Protein AF-A0A084IIE3-F1 (afdb_monomer_lite)

pLDDT: mean 83.48, std 16.39, range [40.22, 96.75]

InterPro domains:
  IPR045605 3-ketosteroid-9-alpha-monooxygenase, oxygenase component-like, C-terminal domain [PF19298] (2-81)

Radius of gyration: 22.62 Å; chains: 1; bounding box: 38×24×86 Å

Secondary structure (DSSP, 8-state):
-EEEEEEEEEETTEEEEEEEEE---SS---HHHHHHHHHHHHHHHHHHHHHHHT----SS----TT--SHHHHHHHHGGGS------PPP------

Structure (mmCIF, N/CA/C/O backbone):
data_AF-A0A084IIE3-F1
#
_entry.id   AF-A0A084IIE3-F1
#
loop_
_atom_site.group_PDB
_atom_site.id
_atom_site.type_symbol
_atom_site.label_atom_id
_atom_site.label_alt_id
_atom_site.label_comp_id
_atom_site.label_asym_id
_atom_site.label_entity_id
_atom_site.label_seq_id
_atom_site.pdbx_PDB_ins_code
_atom_site.Cartn_x
_atom_site.Cartn_y
_atom_site.Cartn_z
_atom_site.occupancy
_atom_site.B_iso_or_equiv
_atom_site.auth_seq_id
_atom_site.auth_comp_id
_atom_site.auth_asym_id
_atom_site.auth_atom_id
_atom_site.pdbx_PDB_model_num
ATOM 1 N N . MET A 1 1 ? 6.549 -8.902 -16.089 1.00 77.62 1 MET A N 1
ATOM 2 C CA . MET A 1 1 ? 6.401 -7.681 -15.275 1.00 77.62 1 MET A CA 1
ATOM 3 C C . MET A 1 1 ? 6.140 -8.118 -13.848 1.00 77.62 1 MET A C 1
ATOM 5 O O . MET A 1 1 ? 5.381 -9.059 -13.657 1.00 77.62 1 MET A O 1
ATOM 9 N N . VAL A 1 2 ? 6.814 -7.509 -12.886 1.00 87.94 2 VAL A N 1
ATOM 10 C CA . VAL A 1 2 ? 6.630 -7.716 -11.451 1.00 87.94 2 VAL A CA 1
ATOM 11 C C . VAL A 1 2 ? 6.316 -6.352 -10.860 1.00 87.94 2 VAL A C 1
ATOM 13 O O . VAL A 1 2 ? 7.015 -5.382 -11.150 1.00 87.94 2 VAL A O 1
ATOM 16 N N . PHE A 1 3 ? 5.253 -6.295 -10.073 1.00 89.19 3 PHE A N 1
ATOM 17 C CA . PHE A 1 3 ? 4.816 -5.114 -9.350 1.00 89.19 3 PHE A CA 1
ATOM 18 C C . PHE A 1 3 ? 4.788 -5.474 -7.871 1.00 89.19 3 PHE A C 1
ATOM 20 O O . PHE A 1 3 ? 4.190 -6.485 -7.501 1.00 89.19 3 PHE A O 1
ATOM 27 N N . ILE A 1 4 ? 5.495 -4.701 -7.058 1.00 92.69 4 ILE A N 1
ATOM 28 C CA . ILE A 1 4 ? 5.597 -4.914 -5.617 1.00 92.69 4 ILE A CA 1
ATOM 29 C C . ILE A 1 4 ? 5.036 -3.675 -4.939 1.00 92.69 4 ILE A C 1
ATOM 31 O O . ILE A 1 4 ? 5.540 -2.574 -5.172 1.00 92.69 4 ILE A O 1
ATOM 35 N N . ASP A 1 5 ? 4.028 -3.868 -4.097 1.00 93.69 5 ASP A N 1
ATOM 36 C CA . ASP A 1 5 ? 3.553 -2.869 -3.156 1.00 93.69 5 ASP A CA 1
ATOM 37 C C . ASP A 1 5 ? 4.121 -3.154 -1.761 1.00 93.69 5 ASP A C 1
ATOM 39 O O . ASP A 1 5 ? 4.216 -4.293 -1.301 1.00 93.69 5 ASP A O 1
ATOM 43 N N . ALA A 1 6 ? 4.543 -2.099 -1.079 1.00 95.31 6 ALA A N 1
ATOM 44 C CA . ALA A 1 6 ? 4.951 -2.172 0.312 1.00 95.31 6 ALA A CA 1
ATOM 45 C C . ALA A 1 6 ? 4.323 -1.011 1.072 1.00 95.31 6 ALA A C 1
ATOM 47 O O . ALA A 1 6 ? 4.425 0.143 0.656 1.00 95.31 6 ALA A O 1
ATOM 48 N N . VAL A 1 7 ? 3.687 -1.325 2.200 1.00 95.00 7 VAL A N 1
ATOM 49 C CA . VAL A 1 7 ? 3.084 -0.336 3.093 1.00 95.00 7 VAL A CA 1
ATOM 50 C C . VAL A 1 7 ? 3.748 -0.450 4.455 1.00 95.00 7 VAL A C 1
ATOM 52 O O . VAL A 1 7 ? 3.664 -1.492 5.105 1.00 95.00 7 VAL A O 1
ATOM 55 N N . THR A 1 8 ? 4.378 0.633 4.897 1.00 96.06 8 THR A N 1
ATOM 56 C CA . THR A 1 8 ? 5.060 0.707 6.192 1.00 96.06 8 THR A CA 1
ATOM 57 C C . THR A 1 8 ? 4.378 1.761 7.063 1.00 96.06 8 THR A C 1
ATOM 59 O O . THR A 1 8 ? 4.317 2.925 6.658 1.00 96.06 8 THR A O 1
ATOM 62 N N . PRO A 1 9 ? 3.862 1.403 8.253 1.00 95.00 9 PRO A N 1
ATOM 63 C CA . PRO A 1 9 ? 3.343 2.384 9.201 1.00 95.00 9 PRO A CA 1
ATOM 64 C C . PRO A 1 9 ? 4.431 3.367 9.641 1.00 95.00 9 PRO A C 1
ATOM 66 O O . PRO A 1 9 ? 5.530 2.941 9.994 1.00 95.00 9 PRO A O 1
ATOM 69 N N . ILE A 1 10 ? 4.117 4.664 9.634 1.00 96.69 10 ILE A N 1
ATOM 70 C CA . ILE A 1 10 ? 4.985 5.709 10.196 1.00 96.69 10 ILE A CA 1
ATOM 71 C C . ILE A 1 10 ? 4.479 6.053 11.599 1.00 96.69 10 ILE A C 1
ATOM 73 O O . ILE A 1 10 ? 5.207 5.917 12.579 1.00 96.69 10 ILE A O 1
ATOM 77 N N . ASP A 1 11 ? 3.204 6.432 11.693 1.00 94.94 11 ASP A N 1
ATOM 78 C CA . ASP A 1 11 ? 2.499 6.766 12.930 1.00 94.94 11 ASP A CA 1
ATOM 79 C C . ASP A 1 11 ? 0.975 6.530 12.751 1.00 94.94 11 ASP A C 1
ATOM 81 O O . ASP A 1 11 ? 0.536 6.093 11.677 1.00 94.94 11 ASP A O 1
ATOM 85 N N . PRO A 1 12 ? 0.131 6.736 13.783 1.00 91.50 12 PRO A N 1
ATOM 86 C CA . PRO A 1 12 ? -1.311 6.558 13.649 1.00 91.50 12 PRO A CA 1
ATOM 87 C C . PRO A 1 12 ? -1.923 7.446 12.555 1.00 91.50 12 PRO A C 1
ATOM 89 O O . PRO A 1 12 ? -2.046 8.657 12.700 1.00 91.50 12 PRO A O 1
ATOM 92 N N . GLY A 1 13 ? -2.391 6.809 11.482 1.00 88.81 13 GLY A N 1
ATOM 93 C CA . GLY A 1 13 ? -3.041 7.482 10.355 1.00 88.81 13 GLY A CA 1
ATOM 94 C C . GLY A 1 13 ? -2.104 7.823 9.196 1.00 88.81 13 GLY A C 1
ATOM 95 O O . GLY A 1 13 ? -2.610 8.111 8.113 1.00 88.81 13 GLY A O 1
ATOM 96 N N . ASN A 1 14 ? -0.783 7.703 9.368 1.00 94.56 14 ASN A N 1
ATOM 97 C CA . ASN A 1 14 ? 0.192 7.927 8.302 1.00 94.56 14 ASN A CA 1
ATOM 98 C C . ASN A 1 14 ? 0.985 6.657 7.976 1.00 94.56 14 ASN A C 1
ATOM 100 O O . ASN A 1 14 ? 1.517 5.961 8.845 1.00 94.56 14 ASN A O 1
ATOM 104 N N . VAL A 1 15 ? 1.098 6.369 6.683 1.00 95.81 15 VAL A N 1
ATOM 105 C CA . VAL A 1 15 ? 1.857 5.234 6.154 1.00 95.81 15 VAL A CA 1
ATOM 106 C C . VAL A 1 15 ? 2.728 5.694 4.992 1.00 95.81 15 VAL A C 1
ATOM 108 O O . VAL A 1 15 ? 2.324 6.555 4.212 1.00 95.81 15 VAL A O 1
ATOM 111 N N . ALA A 1 16 ? 3.906 5.095 4.854 1.00 96.00 16 ALA A N 1
ATOM 112 C CA . ALA A 1 16 ? 4.675 5.153 3.620 1.00 96.00 16 ALA A CA 1
ATOM 113 C C . ALA A 1 16 ? 4.179 4.043 2.691 1.00 96.00 16 ALA A C 1
ATOM 115 O O . ALA A 1 16 ? 4.128 2.881 3.099 1.00 96.00 16 ALA A O 1
ATOM 116 N N . VAL A 1 17 ? 3.832 4.396 1.455 1.00 94.38 17 VAL A N 1
ATOM 117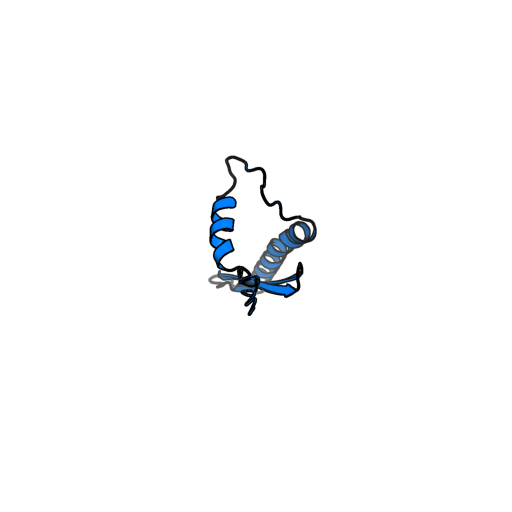 C CA . VAL A 1 17 ? 3.490 3.434 0.403 1.00 94.38 17 VAL A CA 1
ATOM 118 C C . VAL A 1 17 ? 4.561 3.510 -0.675 1.00 94.38 17 VAL A C 1
ATOM 120 O O . VAL A 1 17 ? 4.788 4.575 -1.247 1.00 94.38 17 VAL A O 1
ATOM 123 N N . THR A 1 18 ? 5.213 2.384 -0.946 1.00 94.25 18 THR A N 1
ATOM 124 C CA . THR A 1 18 ? 6.256 2.264 -1.966 1.00 94.25 18 THR A CA 1
ATOM 125 C C . THR A 1 18 ? 5.815 1.266 -3.019 1.00 94.25 18 THR A C 1
ATOM 127 O O . THR A 1 18 ? 5.470 0.130 -2.696 1.00 94.25 18 THR A O 1
ATOM 130 N N . PHE A 1 19 ? 5.894 1.674 -4.281 1.00 91.88 19 PHE A N 1
ATOM 131 C CA . PHE A 1 19 ? 5.646 0.808 -5.425 1.00 91.88 19 PHE A CA 1
ATOM 132 C C . PHE A 1 19 ? 6.940 0.593 -6.195 1.00 91.88 19 PHE A C 1
ATOM 134 O O . PHE A 1 19 ? 7.630 1.548 -6.549 1.00 91.88 19 PHE A O 1
ATOM 141 N N . SER A 1 20 ? 7.286 -0.667 -6.438 1.00 90.38 20 SER A N 1
ATOM 142 C CA . SER A 1 20 ? 8.431 -1.048 -7.264 1.00 90.38 20 SER A CA 1
ATOM 143 C C . SER A 1 20 ? 7.941 -1.817 -8.477 1.00 90.38 20 SER A C 1
ATOM 145 O O . SER A 1 20 ? 7.284 -2.851 -8.348 1.00 90.38 20 SER A O 1
ATOM 147 N N . LEU A 1 21 ? 8.281 -1.315 -9.661 1.00 86.12 21 LEU A N 1
ATOM 148 C CA . LEU A 1 21 ? 7.939 -1.935 -10.930 1.00 86.12 21 LEU A CA 1
ATOM 149 C C . LEU A 1 21 ? 9.199 -2.479 -11.600 1.00 86.12 21 LEU A C 1
ATOM 151 O O . LEU A 1 21 ? 10.204 -1.788 -11.737 1.00 86.12 21 LEU A O 1
ATOM 155 N N . THR A 1 22 ? 9.149 -3.728 -12.051 1.00 85.44 22 THR A N 1
ATOM 156 C CA . THR A 1 22 ? 10.207 -4.335 -12.864 1.00 85.44 22 THR A CA 1
ATOM 157 C C . THR A 1 22 ? 9.587 -5.043 -14.058 1.00 85.44 22 THR A C 1
ATOM 159 O O . THR A 1 22 ? 8.870 -6.036 -13.923 1.00 85.44 22 THR A O 1
ATOM 162 N N . ALA A 1 23 ? 9.872 -4.564 -15.263 1.00 78.75 23 ALA A N 1
ATOM 163 C CA . ALA A 1 23 ? 9.426 -5.192 -16.497 1.00 78.75 23 ALA A CA 1
ATOM 164 C C . ALA A 1 23 ? 10.604 -5.869 -17.204 1.00 78.75 23 ALA A C 1
ATOM 166 O O . ALA A 1 23 ? 11.704 -5.331 -17.271 1.00 78.75 23 ALA A O 1
ATOM 167 N N . ARG A 1 24 ? 10.363 -7.070 -17.742 1.00 77.81 24 ARG A N 1
ATOM 168 C CA . ARG A 1 24 ? 11.256 -7.655 -18.740 1.00 77.81 24 ARG A CA 1
ATOM 169 C C . ARG A 1 24 ? 10.788 -7.126 -20.083 1.00 77.81 24 ARG A C 1
ATOM 171 O O . ARG A 1 24 ? 9.689 -7.460 -20.510 1.00 77.81 24 ARG A O 1
ATOM 178 N N . LEU A 1 25 ? 11.620 -6.309 -20.702 1.00 72.88 25 LEU A N 1
ATOM 179 C CA . LEU A 1 25 ? 11.349 -5.687 -21.987 1.00 72.88 25 LEU A CA 1
ATOM 180 C C . LEU A 1 25 ? 11.925 -6.591 -23.084 1.00 72.88 25 LEU A C 1
ATOM 182 O O . LEU A 1 25 ? 12.938 -6.285 -23.700 1.00 72.88 25 LEU A O 1
ATOM 186 N N . THR A 1 26 ? 11.358 -7.786 -23.243 1.00 69.50 26 THR A N 1
ATOM 187 C CA . THR A 1 26 ? 11.660 -8.623 -24.414 1.00 69.50 26 THR A CA 1
ATOM 188 C C . THR A 1 26 ? 10.945 -8.028 -25.624 1.00 69.50 26 THR A C 1
ATOM 190 O O . THR A 1 26 ? 9.790 -7.635 -25.503 1.00 69.50 26 THR A O 1
ATOM 193 N N . ASP A 1 27 ? 11.647 -7.932 -26.754 1.00 67.50 27 ASP A N 1
ATOM 194 C CA . ASP A 1 27 ? 11.165 -7.385 -28.035 1.00 67.50 27 ASP A CA 1
ATOM 195 C C . ASP A 1 27 ? 10.890 -5.868 -28.089 1.00 67.50 27 ASP A C 1
ATOM 197 O O . ASP A 1 27 ? 10.440 -5.363 -29.116 1.00 67.50 27 ASP A O 1
ATOM 201 N N . ILE A 1 28 ? 11.243 -5.108 -27.046 1.00 67.56 28 ILE A N 1
ATOM 202 C CA . ILE A 1 28 ? 11.291 -3.638 -27.107 1.00 67.56 28 ILE A CA 1
ATOM 203 C C . ILE A 1 28 ? 12.696 -3.228 -27.543 1.00 67.56 28 ILE A C 1
ATOM 205 O O . ILE A 1 28 ? 13.655 -3.330 -26.781 1.00 67.56 28 ILE A O 1
ATOM 209 N N . GLN A 1 29 ? 12.812 -2.822 -28.805 1.00 67.38 29 GLN A N 1
ATOM 210 C CA . GLN A 1 29 ? 14.071 -2.383 -29.418 1.00 67.38 29 GLN A CA 1
ATOM 211 C C . GLN A 1 29 ? 14.361 -0.896 -29.142 1.00 67.38 29 GLN A C 1
ATOM 213 O O . GLN A 1 29 ? 15.505 -0.470 -29.269 1.00 67.38 29 GLN A O 1
ATOM 218 N N . ASP A 1 30 ? 13.334 -0.125 -28.766 1.00 75.69 30 ASP A N 1
ATOM 219 C CA . ASP A 1 30 ? 1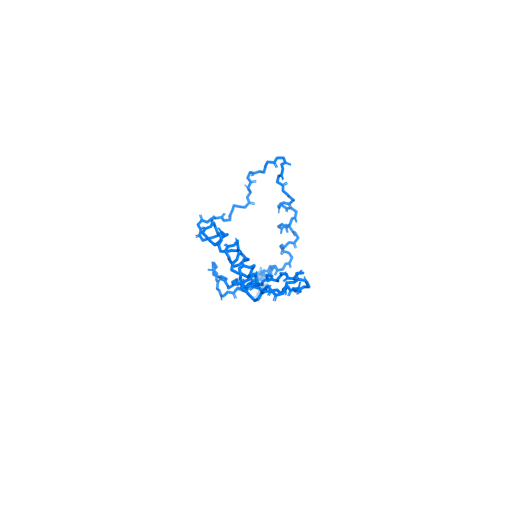3.390 1.329 -28.613 1.00 75.69 30 ASP A CA 1
ATOM 220 C C . ASP A 1 30 ? 13.377 1.749 -27.125 1.00 75.69 30 ASP A C 1
ATOM 222 O O . ASP A 1 30 ? 12.413 1.441 -26.411 1.00 75.69 30 ASP A O 1
ATOM 226 N N . PRO A 1 31 ? 14.424 2.439 -26.634 1.00 71.44 31 PRO A N 1
ATOM 227 C CA . PRO A 1 31 ? 14.457 3.010 -25.291 1.00 71.44 31 PRO A CA 1
ATOM 228 C C . PRO A 1 31 ? 13.273 3.932 -24.964 1.00 71.44 31 PRO A C 1
ATOM 230 O O . PRO A 1 31 ? 12.808 3.906 -23.823 1.00 71.44 31 PRO A O 1
ATOM 233 N N . ASP A 1 32 ? 12.733 4.683 -25.924 1.00 79.00 32 ASP A N 1
ATOM 234 C CA . ASP A 1 32 ? 11.656 5.647 -25.660 1.00 79.00 32 ASP A CA 1
ATOM 235 C C . ASP A 1 32 ? 10.348 4.926 -25.292 1.00 79.00 32 ASP A C 1
ATOM 237 O O . ASP A 1 32 ? 9.709 5.247 -24.289 1.00 79.00 32 ASP A O 1
ATOM 241 N N . MET A 1 33 ? 10.028 3.831 -25.990 1.00 73.44 33 MET A N 1
ATOM 242 C CA . MET A 1 33 ? 8.890 2.966 -25.644 1.00 73.44 33 MET A CA 1
ATOM 243 C C . MET A 1 33 ? 9.021 2.329 -24.253 1.00 73.44 33 MET A C 1
ATOM 245 O O . MET A 1 33 ? 8.022 2.041 -23.589 1.00 73.44 33 MET A O 1
ATOM 249 N N . SER A 1 34 ? 10.250 2.059 -23.804 1.00 76.38 34 SER A N 1
ATOM 250 C CA . SER A 1 34 ? 10.471 1.502 -22.468 1.00 76.38 34 SER A CA 1
ATOM 251 C C . SER A 1 34 ? 10.207 2.515 -21.355 1.00 76.38 34 SER A C 1
ATOM 253 O O . SER A 1 34 ? 9.697 2.132 -20.300 1.00 76.38 34 SER A O 1
ATOM 255 N N . LEU A 1 35 ? 10.516 3.791 -21.601 1.00 79.44 35 LEU A N 1
ATOM 256 C CA . LEU A 1 35 ? 10.256 4.886 -20.670 1.00 79.44 35 LEU A CA 1
ATOM 257 C C . LEU A 1 35 ? 8.758 5.176 -20.575 1.00 79.44 35 LEU A C 1
ATOM 259 O O . LEU A 1 35 ? 8.242 5.249 -19.462 1.00 79.44 35 LEU A O 1
ATOM 263 N N . GLU A 1 36 ? 8.045 5.215 -21.703 1.00 84.25 36 GLU A N 1
ATOM 264 C CA . GLU A 1 36 ? 6.586 5.411 -21.720 1.00 84.25 36 GLU A CA 1
ATOM 265 C C . GLU A 1 36 ? 5.846 4.351 -20.890 1.00 84.25 36 GLU A C 1
ATOM 267 O O . GLU A 1 36 ? 4.921 4.668 -20.142 1.00 84.25 36 GLU A O 1
ATOM 272 N N . LEU A 1 37 ? 6.280 3.085 -20.948 1.00 82.12 37 LEU A N 1
ATOM 273 C CA . LEU A 1 37 ? 5.689 2.015 -20.138 1.00 82.12 37 LEU A CA 1
ATOM 274 C C . LEU A 1 37 ? 5.890 2.241 -18.630 1.00 82.12 37 LEU A C 1
ATOM 276 O O . LEU A 1 37 ? 5.006 1.929 -17.827 1.00 82.12 37 LEU A O 1
ATOM 280 N N . VAL A 1 38 ? 7.061 2.748 -18.234 1.00 82.62 38 VAL A N 1
ATOM 281 C CA . VAL A 1 38 ? 7.358 3.069 -16.832 1.00 82.62 38 VAL A CA 1
ATOM 282 C C . VAL A 1 38 ? 6.529 4.266 -16.378 1.00 82.62 38 VAL A C 1
ATOM 284 O O . VAL A 1 38 ? 5.930 4.206 -15.303 1.00 82.62 38 VAL A O 1
ATOM 287 N N . GLU A 1 39 ? 6.453 5.318 -17.190 1.00 86.56 39 GLU A N 1
ATOM 288 C CA . GLU A 1 39 ? 5.654 6.512 -16.901 1.00 86.56 39 GLU A CA 1
ATOM 289 C C . GLU A 1 39 ? 4.170 6.178 -16.762 1.00 86.56 39 GLU A C 1
ATOM 291 O O . GLU A 1 39 ? 3.535 6.604 -15.797 1.00 86.56 39 GLU A O 1
ATOM 296 N N . GLU A 1 40 ? 3.630 5.345 -17.650 1.00 88.00 40 GLU A N 1
ATOM 297 C CA . GLU A 1 40 ? 2.248 4.877 -17.561 1.00 88.00 40 GLU A CA 1
ATOM 298 C C . GLU A 1 40 ? 2.007 4.075 -16.276 1.00 88.00 40 GLU A C 1
ATOM 300 O O . GLU A 1 40 ? 1.006 4.286 -15.591 1.00 88.00 40 GLU A O 1
ATOM 305 N N . GLY A 1 41 ? 2.946 3.207 -15.887 1.00 86.94 41 GLY A N 1
ATOM 306 C CA . GLY A 1 41 ? 2.864 2.479 -14.620 1.00 86.94 41 GLY A CA 1
ATOM 307 C C . GLY A 1 41 ? 2.843 3.410 -13.403 1.00 86.94 41 GLY A C 1
ATOM 308 O O . GLY A 1 41 ? 2.027 3.234 -12.497 1.00 86.94 41 GLY A O 1
ATOM 309 N N . VAL A 1 42 ? 3.701 4.435 -13.389 1.00 87.25 42 VAL A N 1
ATOM 310 C CA . VAL A 1 42 ? 3.710 5.464 -12.333 1.00 87.25 42 VAL A CA 1
ATOM 311 C C . VAL A 1 42 ? 2.395 6.243 -12.323 1.00 87.25 42 VAL A C 1
ATOM 313 O O . VAL A 1 42 ? 1.843 6.500 -11.249 1.00 87.25 42 VAL A O 1
ATOM 316 N N . ARG A 1 43 ? 1.869 6.592 -13.501 1.00 91.50 43 ARG A N 1
ATOM 317 C CA . ARG A 1 43 ? 0.615 7.333 -13.656 1.00 91.50 43 ARG A CA 1
ATOM 318 C C . ARG A 1 43 ? -0.560 6.557 -13.069 1.00 91.50 43 ARG A C 1
ATOM 320 O O . ARG A 1 43 ? -1.263 7.109 -12.230 1.00 91.50 43 ARG A O 1
ATOM 327 N N . GLN A 1 44 ? -0.723 5.288 -13.440 1.00 90.25 44 GLN A N 1
ATOM 328 C CA . GLN A 1 44 ? -1.811 4.425 -12.957 1.00 90.25 44 GLN A CA 1
ATOM 329 C C . GLN A 1 44 ? -1.827 4.315 -11.432 1.00 90.25 44 GLN A C 1
ATOM 331 O O . GLN A 1 44 ? -2.861 4.489 -10.799 1.00 90.25 44 GLN A O 1
ATOM 336 N N . VAL A 1 45 ? -0.664 4.095 -10.824 1.00 89.81 45 VAL A N 1
ATOM 337 C CA . VAL A 1 45 ? -0.543 3.997 -9.363 1.00 89.81 45 VAL A CA 1
ATOM 338 C C . VAL A 1 45 ? -0.820 5.338 -8.676 1.00 89.81 45 VAL A C 1
ATOM 340 O O . VAL A 1 45 ? -1.384 5.390 -7.583 1.00 89.81 45 VAL A O 1
ATOM 343 N N . SER A 1 46 ? -0.444 6.444 -9.318 1.00 91.44 46 SER A N 1
ATOM 344 C CA . SER A 1 46 ? -0.684 7.788 -8.788 1.00 91.44 46 SER A CA 1
ATOM 345 C C . SER A 1 46 ? -2.170 8.162 -8.762 1.00 91.44 46 SER A C 1
ATOM 347 O O . SER A 1 46 ? -2.563 8.990 -7.940 1.00 91.44 46 SER A O 1
ATOM 349 N N . GLU A 1 47 ? -3.011 7.553 -9.604 1.00 95.69 47 GLU A N 1
ATOM 350 C CA . GLU A 1 47 ? -4.464 7.799 -9.620 1.00 95.69 47 GLU A CA 1
ATOM 351 C C . GLU A 1 47 ? -5.170 7.319 -8.346 1.00 95.69 47 GLU A C 1
ATOM 353 O O . GLU A 1 47 ? -6.203 7.875 -7.962 1.00 95.69 47 GLU A O 1
ATOM 358 N N . ASP A 1 48 ? -4.597 6.345 -7.641 1.00 94.62 48 ASP A N 1
ATOM 359 C CA . ASP A 1 48 ? -5.151 5.853 -6.383 1.00 94.62 48 ASP A CA 1
ATOM 360 C C . ASP A 1 48 ? -4.898 6.810 -5.202 1.00 94.62 48 ASP A C 1
ATOM 362 O O . ASP A 1 48 ? -5.679 6.850 -4.241 1.00 94.62 48 ASP A O 1
ATOM 366 N N . VAL A 1 49 ? -3.828 7.615 -5.265 1.00 93.00 49 VAL A N 1
ATOM 367 C CA . VAL A 1 49 ? -3.396 8.492 -4.162 1.00 93.00 49 VAL A CA 1
ATOM 368 C C . VAL A 1 49 ? -4.496 9.483 -3.753 1.00 93.00 49 VAL A C 1
ATOM 370 O O . VAL A 1 49 ? -4.838 9.509 -2.567 1.00 93.00 49 VAL A O 1
ATOM 373 N N . PRO A 1 50 ? -5.136 10.242 -4.670 1.00 95.88 50 PRO A N 1
ATOM 374 C CA . PRO A 1 50 ? -6.229 11.140 -4.308 1.00 95.88 50 PRO A CA 1
ATOM 375 C C . PRO A 1 50 ? -7.392 10.436 -3.604 1.00 95.88 50 PRO A C 1
ATOM 377 O O . PRO A 1 50 ? -7.946 10.989 -2.653 1.00 95.88 50 PRO A O 1
ATOM 380 N N . ILE A 1 51 ? -7.748 9.215 -4.017 1.00 96.75 51 ILE A N 1
ATOM 381 C CA . ILE A 1 51 ? -8.814 8.437 -3.372 1.00 96.75 51 ILE A CA 1
ATOM 382 C C . ILE A 1 51 ? -8.392 8.042 -1.960 1.00 96.75 51 ILE A C 1
ATOM 384 O O . ILE A 1 51 ? -9.175 8.154 -1.016 1.00 96.75 51 ILE A O 1
ATOM 388 N N . TRP A 1 52 ? -7.154 7.585 -1.780 1.00 94.62 52 TRP A N 1
ATOM 38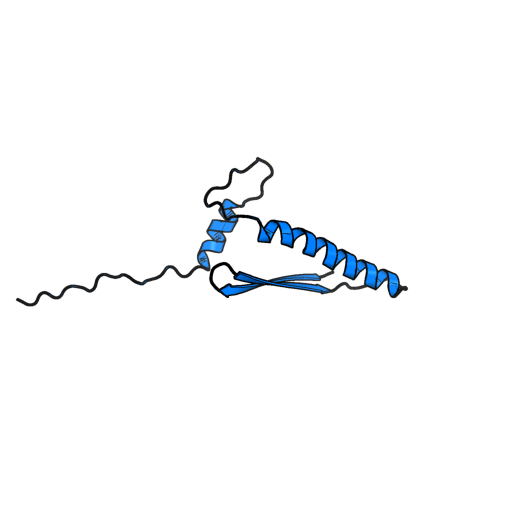9 C CA . TRP A 1 52 ? -6.673 7.163 -0.472 1.00 94.62 52 TRP A CA 1
ATOM 390 C C . TRP A 1 52 ? -6.514 8.307 0.520 1.00 94.62 52 TRP A C 1
ATOM 392 O O . TRP A 1 52 ? -6.829 8.100 1.692 1.00 94.62 52 TRP A O 1
ATOM 402 N N . SER A 1 53 ? -6.092 9.482 0.058 1.00 93.88 53 SER A N 1
ATOM 403 C CA . SER A 1 53 ? -5.936 10.679 0.888 1.00 93.88 53 SER A CA 1
ATOM 404 C C . SER A 1 53 ? -7.267 11.306 1.315 1.00 93.88 53 SER A C 1
ATOM 406 O O . SER A 1 53 ? -7.294 12.038 2.299 1.00 93.88 53 SER A O 1
ATOM 408 N N . HIS A 1 54 ? -8.373 11.012 0.620 1.00 96.19 54 HIS A N 1
AT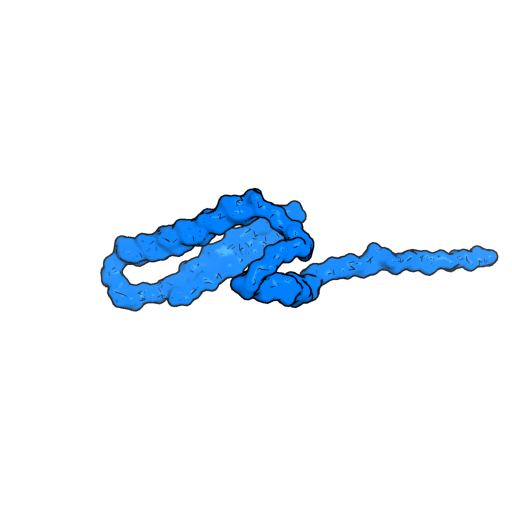OM 409 C CA . HIS A 1 54 ? -9.687 11.623 0.875 1.00 96.19 54 HIS A CA 1
ATOM 410 C C . HIS A 1 54 ? -10.786 10.606 1.230 1.00 96.19 54 HIS A C 1
ATOM 412 O O . HIS A 1 54 ? -11.975 10.914 1.137 1.00 96.19 54 HIS A O 1
ATOM 418 N N . LYS A 1 55 ? -10.417 9.389 1.652 1.00 94.62 55 LYS A N 1
ATOM 419 C CA . LYS A 1 55 ? -11.364 8.355 2.104 1.00 94.62 55 LYS A CA 1
ATOM 420 C C . LYS A 1 55 ? -11.325 8.157 3.617 1.00 94.62 55 LYS A C 1
ATOM 422 O O . LYS A 1 55 ? -10.319 8.407 4.269 1.00 94.62 55 LYS A O 1
ATOM 427 N N . THR A 1 56 ? -12.407 7.605 4.164 1.00 94.44 56 THR A N 1
ATOM 428 C CA . THR A 1 56 ? -12.466 7.134 5.555 1.00 94.44 56 THR A CA 1
ATOM 429 C C . THR A 1 56 ? -12.681 5.624 5.624 1.00 94.44 56 THR A C 1
ATOM 431 O O . THR A 1 56 ? -13.276 5.015 4.727 1.00 94.44 56 THR A O 1
ATOM 434 N N . ARG A 1 57 ? -12.197 4.994 6.698 1.00 92.31 57 ARG A N 1
ATOM 435 C CA . ARG A 1 57 ? -12.409 3.567 6.953 1.00 92.31 57 ARG A CA 1
ATOM 436 C C . ARG A 1 57 ? -13.764 3.365 7.634 1.00 92.31 57 ARG A C 1
ATOM 438 O O . ARG A 1 57 ? -13.901 3.579 8.829 1.00 92.31 57 ARG A O 1
ATOM 445 N N . TRP A 1 58 ? -14.738 2.850 6.891 1.00 95.00 58 TRP A N 1
ATOM 446 C CA . TRP A 1 58 ? -16.018 2.401 7.450 1.00 95.00 58 TRP A CA 1
ATOM 447 C C . TRP A 1 58 ? -15.885 1.019 8.079 1.00 95.00 58 TRP A C 1
ATOM 449 O O . TRP A 1 58 ? -15.470 0.097 7.378 1.00 95.00 58 TRP A O 1
ATOM 459 N N . ASP A 1 59 ? -16.279 0.834 9.341 1.00 93.06 59 ASP A N 1
ATOM 460 C CA . ASP A 1 59 ? -16.274 -0.484 10.003 1.00 93.06 59 ASP A CA 1
ATOM 461 C C . ASP A 1 59 ? -17.200 -1.490 9.311 1.00 93.06 59 ASP A C 1
ATOM 463 O O . ASP A 1 59 ? -16.844 -2.656 9.126 1.00 93.06 59 ASP A O 1
ATOM 467 N N . ARG A 1 60 ? -18.369 -1.016 8.871 1.00 94.38 60 ARG A N 1
ATOM 468 C CA . ARG A 1 60 ? -19.402 -1.805 8.191 1.00 94.38 60 ARG A CA 1
ATOM 469 C C . ARG A 1 60 ? -19.766 -1.147 6.853 1.00 94.38 60 ARG A C 1
ATOM 471 O O . ARG A 1 60 ? -20.757 -0.423 6.801 1.00 94.38 60 ARG A O 1
ATOM 478 N N . PRO A 1 61 ? -18.961 -1.338 5.792 1.00 94.69 61 PRO A N 1
ATOM 479 C CA . PRO A 1 61 ? -19.267 -0.772 4.483 1.00 94.69 61 PRO A CA 1
ATOM 480 C C . PRO A 1 61 ? -20.518 -1.430 3.883 1.00 94.69 61 PRO A C 1
ATOM 482 O O . PRO A 1 61 ? -20.740 -2.630 4.064 1.00 94.69 61 PRO A O 1
ATOM 485 N N . SER A 1 62 ? -21.314 -0.656 3.145 1.00 95.81 62 SER A N 1
ATOM 486 C CA . SER A 1 62 ? -22.378 -1.194 2.291 1.00 95.81 62 SER A CA 1
ATOM 487 C C . SER A 1 62 ? -21.746 -1.940 1.119 1.00 95.81 62 SER A C 1
ATOM 489 O O . SER A 1 62 ? -20.937 -1.355 0.406 1.00 95.81 62 SER A O 1
ATOM 491 N N . LEU A 1 63 ? -22.098 -3.216 0.938 1.00 95.38 63 LEU A N 1
ATOM 492 C CA . LEU A 1 63 ? -21.526 -4.069 -0.106 1.00 95.38 63 LEU A CA 1
ATOM 493 C C . LEU A 1 63 ? -22.546 -4.352 -1.210 1.00 95.38 63 LEU A C 1
ATOM 495 O O . LEU A 1 63 ? -23.665 -4.794 -0.934 1.00 95.38 63 LEU A O 1
ATOM 499 N N . ALA A 1 64 ? -22.139 -4.137 -2.455 1.00 95.75 64 ALA A N 1
ATOM 500 C CA . ALA A 1 64 ? -22.846 -4.550 -3.654 1.00 95.75 64 ALA A CA 1
ATOM 501 C C . ALA A 1 64 ? -22.529 -6.013 -4.011 1.00 95.75 64 ALA A C 1
ATOM 503 O O . ALA A 1 64 ? -21.555 -6.604 -3.549 1.00 95.75 64 ALA A O 1
ATOM 504 N N . ARG A 1 65 ? -23.337 -6.611 -4.896 1.00 93.44 65 ARG A N 1
ATOM 505 C CA . ARG A 1 65 ? -23.166 -8.011 -5.335 1.00 93.44 65 ARG A CA 1
ATOM 506 C C . ARG A 1 65 ? -21.799 -8.289 -5.983 1.00 93.44 65 ARG A C 1
ATOM 508 O O . ARG A 1 65 ? -21.335 -9.422 -5.917 1.00 93.44 65 ARG A O 1
ATOM 515 N N . GLY A 1 66 ? -21.206 -7.289 -6.639 1.00 95.75 66 GLY A N 1
ATOM 516 C CA . GLY A 1 66 ? -19.913 -7.401 -7.320 1.00 95.75 66 GLY A CA 1
ATOM 517 C C . GLY A 1 66 ? -18.703 -7.126 -6.428 1.00 95.75 66 GLY A C 1
ATOM 518 O O . GLY A 1 66 ? -17.579 -7.353 -6.869 1.00 95.75 66 GLY A O 1
ATOM 519 N N . ASP A 1 67 ? -18.913 -6.658 -5.195 1.00 95.06 67 ASP A N 1
ATOM 520 C CA . ASP A 1 67 ? -17.801 -6.383 -4.298 1.00 95.06 67 ASP A CA 1
ATOM 521 C C . ASP A 1 67 ? -17.117 -7.684 -3.891 1.00 95.06 67 ASP A C 1
ATOM 523 O O . ASP A 1 67 ? -17.750 -8.697 -3.571 1.00 95.06 67 ASP A O 1
ATOM 527 N N . GLY A 1 68 ? -15.788 -7.640 -3.881 1.00 92.00 68 GLY A N 1
ATOM 528 C CA . GLY A 1 68 ? -14.973 -8.741 -3.401 1.00 92.00 68 GLY A CA 1
ATOM 529 C C . GLY A 1 68 ? -15.232 -9.064 -1.921 1.00 92.00 68 GLY A C 1
ATOM 530 O O . GLY A 1 68 ? -16.021 -8.417 -1.226 1.00 92.00 68 GLY A O 1
ATOM 531 N N . PRO A 1 69 ? -14.529 -10.063 -1.369 1.00 95.44 69 PRO A N 1
ATOM 532 C CA . PRO A 1 69 ? -14.747 -10.548 -0.009 1.00 95.44 69 PRO A CA 1
ATOM 533 C C . PRO A 1 69 ? -14.174 -9.611 1.081 1.00 95.44 69 PRO A C 1
ATOM 535 O O . PRO A 1 69 ? -13.468 -10.067 1.981 1.00 95.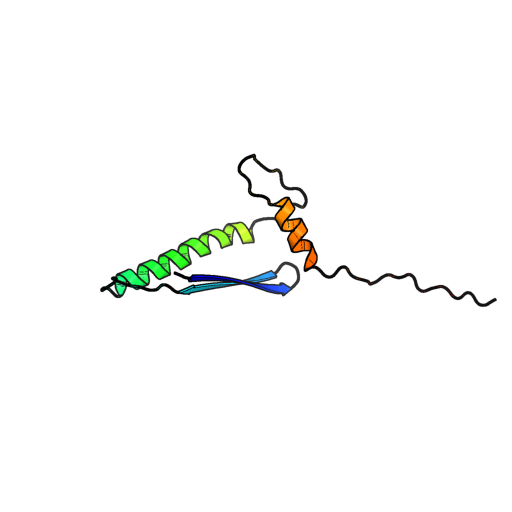44 69 PRO A O 1
ATOM 538 N N . ILE A 1 70 ? -14.512 -8.315 1.056 1.00 95.81 70 ILE A N 1
ATOM 539 C CA . ILE A 1 70 ? -13.951 -7.242 1.903 1.00 95.81 70 ILE A CA 1
ATOM 540 C C . ILE A 1 70 ? -13.998 -7.606 3.392 1.00 95.81 70 ILE A C 1
ATOM 542 O O . ILE A 1 70 ? -12.991 -7.524 4.093 1.00 95.81 70 ILE A O 1
ATOM 546 N N . MET A 1 71 ? -15.146 -8.075 3.891 1.00 95.25 71 MET A N 1
ATOM 547 C CA . MET A 1 71 ? -15.280 -8.430 5.311 1.00 95.25 71 MET A CA 1
ATOM 548 C C . MET A 1 71 ? -14.501 -9.692 5.695 1.00 95.25 71 MET A C 1
ATOM 550 O O . MET A 1 71 ? -14.094 -9.822 6.847 1.00 95.25 71 MET A O 1
ATOM 554 N N . LYS A 1 72 ? -14.291 -10.633 4.764 1.00 95.69 72 LYS A N 1
ATOM 555 C CA . LYS A 1 72 ? -13.450 -11.814 5.022 1.00 95.69 72 LYS A CA 1
ATOM 556 C C . LYS A 1 72 ? -11.978 -11.411 5.070 1.00 95.69 72 LYS A C 1
ATOM 558 O O . LYS A 1 72 ? -11.282 -11.842 5.981 1.00 95.69 72 LYS A O 1
ATOM 563 N N . PHE A 1 73 ? -11.545 -10.554 4.144 1.00 95.81 73 PHE A N 1
ATOM 564 C CA . PHE A 1 73 ? -10.189 -10.008 4.123 1.00 95.81 73 PHE A CA 1
ATOM 565 C C . PHE A 1 73 ? -9.861 -9.270 5.424 1.00 95.81 73 PHE A C 1
ATOM 567 O O . PHE A 1 73 ? -8.844 -9.556 6.043 1.00 95.81 73 PHE A O 1
ATOM 574 N N . ARG A 1 74 ? -10.764 -8.403 5.902 1.00 95.44 74 ARG A N 1
ATOM 575 C CA . ARG A 1 74 ? -10.577 -7.694 7.179 1.00 95.44 74 ARG A CA 1
ATOM 576 C C . ARG A 1 74 ? -10.419 -8.647 8.363 1.00 95.44 74 ARG A C 1
ATOM 578 O O . ARG A 1 74 ? -9.457 -8.515 9.101 1.00 95.44 74 ARG A O 1
ATOM 585 N N . ARG A 1 75 ? -11.284 -9.664 8.480 1.00 94.94 75 ARG A N 1
ATOM 586 C CA . ARG A 1 75 ? -11.160 -10.680 9.543 1.00 94.94 75 ARG A CA 1
ATOM 587 C C . ARG A 1 75 ? -9.840 -11.447 9.500 1.00 94.94 75 ARG A C 1
ATOM 589 O O . ARG A 1 75 ? -9.335 -11.834 10.543 1.00 94.94 75 ARG A O 1
ATOM 596 N N . TRP A 1 76 ? -9.315 -11.713 8.307 1.00 95.62 76 TRP A N 1
ATOM 597 C CA . TRP A 1 76 ? -7.998 -12.328 8.160 1.00 95.62 76 TRP A CA 1
ATOM 598 C C . TRP A 1 76 ? -6.879 -11.358 8.568 1.00 95.62 76 TRP A C 1
ATOM 600 O O . TRP A 1 76 ? -5.965 -11.758 9.280 1.00 95.62 76 TRP A O 1
ATOM 610 N N . ALA A 1 77 ? -6.970 -10.085 8.174 1.00 94.69 77 ALA A N 1
ATOM 611 C CA . ALA A 1 77 ? -5.979 -9.062 8.510 1.00 94.69 77 ALA A CA 1
ATOM 612 C C . ALA A 1 77 ? -5.940 -8.736 10.015 1.00 94.69 77 ALA A C 1
ATOM 614 O O . ALA A 1 77 ? -4.879 -8.404 10.539 1.00 94.69 77 ALA A O 1
ATOM 615 N N . ASP A 1 78 ? -7.064 -8.894 10.723 1.00 93.62 78 ASP A N 1
ATOM 616 C CA . ASP A 1 78 ? -7.171 -8.652 12.168 1.00 93.62 78 ASP A CA 1
ATOM 617 C C . ASP A 1 78 ? -6.143 -9.450 12.996 1.00 93.62 78 ASP A C 1
ATOM 619 O O . ASP A 1 78 ? -5.783 -9.028 14.092 1.00 93.62 78 ASP A O 1
ATOM 623 N N . GLN A 1 79 ? -5.627 -10.576 12.485 1.00 94.38 79 GLN A N 1
ATOM 624 C CA . GLN A 1 79 ? -4.620 -11.389 13.183 1.00 94.38 79 GLN A CA 1
ATOM 625 C C . GLN A 1 79 ? -3.274 -10.676 13.392 1.00 94.38 79 GLN A C 1
ATOM 627 O O . GLN A 1 79 ? -2.514 -11.069 14.273 1.00 94.38 79 GLN A O 1
ATOM 632 N N . PHE A 1 80 ? -2.962 -9.662 12.578 1.00 92.44 80 PHE A N 1
ATOM 633 C CA . PHE A 1 80 ? -1.691 -8.934 12.646 1.00 92.44 80 PHE A CA 1
ATOM 634 C C . PHE A 1 80 ? -1.730 -7.759 13.628 1.00 92.44 80 PHE A C 1
ATOM 636 O O . PHE A 1 80 ? -0.692 -7.172 13.924 1.00 92.44 80 PHE A O 1
ATOM 643 N N . TYR A 1 81 ? -2.910 -7.414 14.149 1.00 89.00 81 TYR A N 1
ATOM 644 C CA . TYR A 1 81 ? -3.044 -6.393 15.179 1.00 89.00 81 TYR A CA 1
ATOM 645 C C . TYR A 1 81 ? -2.797 -7.011 16.556 1.00 89.00 81 TYR A C 1
ATOM 647 O O . TYR A 1 81 ? -3.423 -8.004 16.936 1.00 89.00 81 TYR A O 1
ATOM 655 N N . ILE A 1 82 ? -1.897 -6.403 17.331 1.00 78.25 82 ILE A N 1
ATOM 656 C CA . ILE A 1 82 ? -1.685 -6.781 18.728 1.00 78.25 82 ILE A CA 1
ATOM 657 C C . ILE A 1 82 ? -2.951 -6.398 19.492 1.00 78.25 82 ILE A C 1
ATOM 659 O O . ILE A 1 82 ? -3.296 -5.225 19.607 1.00 78.25 82 ILE A O 1
ATOM 663 N N . LYS A 1 83 ? -3.661 -7.396 20.019 1.00 69.94 83 LYS A N 1
ATOM 664 C CA . LYS A 1 83 ? -4.655 -7.147 21.060 1.00 69.94 83 LYS A CA 1
ATOM 665 C C . LYS A 1 83 ? -3.868 -6.780 22.305 1.00 69.94 83 LYS A C 1
ATOM 667 O O . LYS A 1 83 ? -3.180 -7.656 22.834 1.00 69.94 83 LYS A O 1
ATOM 672 N N . ASP A 1 84 ? -3.935 -5.525 22.737 1.00 58.09 84 ASP A N 1
ATOM 673 C CA . ASP A 1 84 ? -3.379 -5.110 24.022 1.00 58.09 84 ASP A CA 1
ATOM 674 C C . ASP A 1 84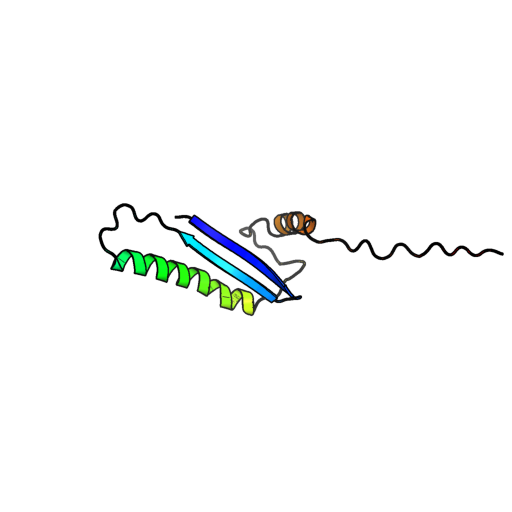 ? -3.776 -6.138 25.087 1.00 58.09 84 ASP A C 1
ATOM 676 O O . ASP A 1 84 ? -4.953 -6.344 25.378 1.00 58.09 84 ASP A O 1
ATOM 680 N N . HIS A 1 85 ? -2.787 -6.817 25.664 1.00 50.84 85 HIS A N 1
ATOM 681 C CA . HIS A 1 85 ? -2.983 -7.709 26.812 1.00 50.84 85 HIS A CA 1
ATOM 682 C C . HIS A 1 85 ? -3.079 -6.895 28.117 1.00 50.84 85 HIS A C 1
ATOM 684 O O . HIS A 1 85 ? -3.015 -7.434 29.223 1.00 50.84 85 HIS A O 1
ATOM 690 N N . THR A 1 86 ? -3.218 -5.575 28.006 1.00 50.28 86 THR A N 1
ATOM 691 C CA . THR A 1 86 ? -3.042 -4.626 29.097 1.00 50.28 86 THR A CA 1
ATOM 692 C C . THR A 1 86 ? -4.389 -4.225 29.682 1.00 50.28 86 THR A C 1
ATOM 694 O O . THR A 1 86 ? -4.909 -3.138 29.456 1.00 50.28 86 THR A O 1
ATOM 697 N N . SER A 1 87 ? -4.970 -5.150 30.440 1.00 44.16 87 SER A N 1
ATOM 698 C CA . SER A 1 87 ? -5.657 -4.876 31.713 1.00 44.16 87 SER A CA 1
ATOM 699 C C . SER A 1 87 ? -6.158 -6.191 32.311 1.00 44.16 87 SER A C 1
ATOM 701 O O . SER A 1 87 ? -7.352 -6.463 32.390 1.00 44.16 87 SER A O 1
ATOM 703 N N . ARG A 1 88 ? -5.229 -7.025 32.795 1.00 42.97 88 ARG A N 1
ATOM 704 C CA . ARG A 1 88 ? -5.574 -7.881 33.934 1.00 42.97 88 ARG A CA 1
ATOM 705 C C . ARG A 1 88 ? -5.719 -6.932 35.133 1.00 42.97 88 ARG A C 1
ATOM 707 O O . ARG A 1 88 ? -4.739 -6.241 35.423 1.00 42.97 88 ARG A O 1
ATOM 714 N N . PRO A 1 89 ? -6.889 -6.828 35.791 1.00 44.81 89 PRO A N 1
ATOM 715 C CA . PRO A 1 89 ? -6.973 -6.067 37.028 1.00 44.81 89 PRO A CA 1
ATOM 716 C C . PRO A 1 89 ? -5.942 -6.654 37.990 1.00 44.81 89 PRO A C 1
ATOM 718 O O . PRO A 1 89 ? -5.823 -7.874 38.090 1.00 44.81 89 PRO A O 1
ATOM 721 N N . ALA A 1 90 ? -5.146 -5.796 38.627 1.00 53.22 90 ALA A N 1
ATOM 722 C CA . ALA A 1 90 ? -4.250 -6.236 39.681 1.00 53.22 90 ALA A CA 1
ATOM 723 C C . ALA A 1 90 ? -5.098 -6.957 40.733 1.00 53.22 90 ALA A C 1
ATOM 725 O O . ALA A 1 90 ? -6.034 -6.366 41.279 1.00 53.22 90 ALA A O 1
ATOM 726 N N . ASP A 1 91 ? -4.793 -8.232 40.969 1.00 50.25 91 ASP A N 1
ATOM 727 C CA . ASP A 1 91 ? -5.361 -8.991 42.070 1.00 50.25 91 ASP A CA 1
ATOM 728 C C . ASP A 1 91 ? -5.130 -8.173 43.343 1.00 50.25 91 ASP A C 1
ATOM 730 O O . ASP A 1 91 ? -4.001 -7.978 43.800 1.00 50.25 91 ASP A O 1
ATOM 734 N N . THR A 1 92 ? -6.211 -7.595 43.863 1.00 50.69 92 THR A N 1
ATOM 735 C CA . THR A 1 92 ? -6.193 -6.863 45.123 1.00 50.69 92 THR A CA 1
ATOM 736 C C . THR A 1 92 ? -5.994 -7.902 46.213 1.00 50.69 92 THR A C 1
ATOM 738 O O . THR A 1 92 ? -6.951 -8.512 46.687 1.00 50.69 92 THR A O 1
ATOM 741 N N . HIS A 1 93 ? -4.744 -8.130 46.609 1.00 41.72 93 HIS A N 1
ATOM 742 C CA . HIS A 1 93 ? -4.451 -8.786 47.874 1.00 41.72 93 HIS A CA 1
ATOM 743 C C . HIS A 1 93 ? -4.803 -7.814 49.003 1.00 41.72 93 HIS A C 1
ATOM 745 O O . HIS A 1 93 ? -3.966 -7.065 49.499 1.00 41.72 93 HIS A O 1
ATOM 751 N N . ALA A 1 94 ? -6.077 -7.822 49.391 1.00 44.91 94 ALA A N 1
ATOM 752 C CA . ALA A 1 94 ? -6.499 -7.369 50.703 1.00 44.91 94 ALA A CA 1
ATOM 753 C C . ALA A 1 94 ? -5.993 -8.393 51.730 1.00 44.91 94 ALA A C 1
ATOM 755 O O . ALA A 1 94 ? -6.627 -9.418 51.974 1.00 44.91 94 ALA A O 1
ATOM 756 N N . THR A 1 95 ? -4.811 -8.146 52.287 1.00 42.81 95 THR A N 1
ATOM 757 C CA . THR A 1 95 ? -4.421 -8.723 53.577 1.00 42.81 95 THR A CA 1
ATOM 758 C C . THR A 1 95 ? -5.169 -7.974 54.672 1.00 42.81 95 THR A C 1
ATOM 760 O O . THR A 1 95 ? -5.056 -6.751 54.776 1.00 42.81 95 THR A O 1
ATOM 763 N N . ALA A 1 96 ? -5.973 -8.736 55.412 1.00 40.22 96 ALA A N 1
ATOM 764 C CA . ALA A 1 96 ? -6.545 -8.374 56.702 1.00 40.22 96 ALA A CA 1
ATOM 765 C C . ALA A 1 96 ? -5.461 -8.232 57.781 1.00 40.22 96 ALA A C 1
ATOM 767 O O . ALA A 1 96 ? -4.366 -8.817 57.595 1.00 40.22 96 ALA A O 1
#

Sequence (96 aa):
MVFIDAVTPIDPGNVAVTFSLTARLTDIQDPDMSLELVEEGVRQVSEDVPIWSHKTRWDRPSLARGDGPIMKFRRWADQFYIKDHTSRPADTHATA

Foldseek 3Di:
DDKDWDWADPDVPDIDIDIDDDDDPPPPPDPVVVVVVVVVVVVVVVVCVVVSVPDDDDPDDDDDPPDDPVVVVVVVVVVPDDPPPPDPPPPPPPDD

Organism: Salinisphaera hydrothermalis (strain C41B8) (NCBI:txid1304275)